Protein AF-A0A0D0ASN4-F1 (afdb_monomer)

Mean predicted aligned error: 9.6 Å

Secondary structure (DSSP, 8-state):
----HHHHHHHHHHHHHHHHHHHHHHHHHHTTSS-TTSPPPHHHHHHHHHHHHHHHHHHHHHHHHHHHHHHHHHHHHHHHHHHHHHHHHHHHHHHHHHHTTPPPPPPPHHHHH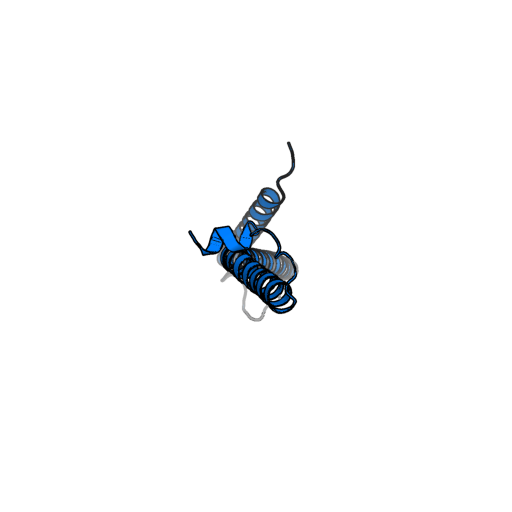HH-

pLDDT: mean 86.34, std 10.91, range [45.5, 95.69]

Sequence (116 aa):
MENDPGSDTLTSFLIAQLALDDIQSVASSRKGKARGDTALTDEEIAFRVFERENDDVVDSLNLARSLQLAIDGDQEVLQRMSIVDMSEADDRRYAEALARGEVPPEMTDAQKAIET

Organism: NCBI:txid944289

Nearest PDB structures (foldseek):
  8snb-assembly1_8F  TM=6.112E-01  e=6.706E+00  Strongylocentrotus purpuratus
  8i7r-assembly1_Fg  TM=5.566E-01  e=4.908E+00  Mus musculus
  8otz-assembly1_EY  TM=6.232E-01  e=7.138E+00  Bos taurus

Radius of gyration: 29.15 Å; Cα contacts (8 Å, |Δi|>4): 49; chains: 1; bounding box: 54×37×84 Å

Foldseek 3Di:
DPPDVVVVLVVLLVVLVVLLVVLCVVVVVCPPVDDPPDDDDPVRVVSVVSNVVSVVSNVVSVVVVVVVVVCVVCVVVVVLVVLVVVLVVLVVQQVVCVVVVHDGDDDDPSVVVVVD

Solvent-accessible surface area (backbone atoms only — not comparable to full-atom values): 6666 Å² total; per-residue (Å²): 135,83,84,52,70,68,58,57,51,55,48,51,45,52,53,30,53,50,52,45,54,50,50,50,53,56,51,58,76,53,67,83,81,67,65,92,88,57,81,81,49,73,67,59,49,51,51,52,52,54,42,51,56,30,50,54,50,44,52,51,52,51,51,52,50,53,52,50,53,51,51,64,63,45,47,61,56,53,53,54,50,51,36,50,56,50,20,55,55,49,51,49,54,32,54,52,26,50,74,71,72,45,85,52,71,79,85,47,71,44,44,54,68,71,77,109

Structure (mmCIF, N/CA/C/O backbone):
data_AF-A0A0D0ASN4-F1
#
_entry.id   AF-A0A0D0ASN4-F1
#
loop_
_atom_site.group_PDB
_atom_site.id
_atom_site.type_symbol
_atom_site.label_atom_id
_atom_site.label_alt_id
_atom_site.label_comp_id
_atom_site.label_asym_id
_atom_site.label_entity_id
_atom_site.label_seq_id
_atom_site.pdbx_PDB_ins_code
_atom_site.Cartn_x
_atom_site.Cartn_y
_atom_site.Cartn_z
_atom_site.occupancy
_atom_site.B_iso_or_equiv
_atom_site.auth_seq_id
_atom_site.auth_comp_id
_atom_site.auth_asym_id
_atom_site.auth_atom_id
_atom_site.pdbx_PDB_model_num
ATOM 1 N N . MET A 1 1 ? 5.456 23.951 9.888 1.00 45.50 1 MET A N 1
ATOM 2 C CA . MET A 1 1 ? 5.464 22.479 9.921 1.00 45.50 1 MET A CA 1
ATOM 3 C C . MET A 1 1 ? 4.423 22.050 8.924 1.00 45.50 1 MET A C 1
ATOM 5 O O . MET A 1 1 ? 3.263 22.386 9.105 1.00 45.50 1 MET A O 1
ATOM 9 N N . GLU A 1 2 ? 4.869 21.491 7.812 1.00 47.94 2 GLU A N 1
ATOM 10 C CA . GLU A 1 2 ? 3.998 20.923 6.789 1.00 47.94 2 GLU A CA 1
ATOM 11 C C . GLU A 1 2 ? 3.443 19.612 7.362 1.00 47.94 2 GLU A C 1
ATOM 13 O O . GLU A 1 2 ? 4.222 18.812 7.883 1.00 47.94 2 GLU A O 1
ATOM 18 N N . ASN A 1 3 ? 2.116 19.455 7.397 1.00 57.50 3 ASN A N 1
ATOM 19 C CA . ASN A 1 3 ? 1.487 18.207 7.832 1.00 57.50 3 ASN A CA 1
ATOM 20 C C . ASN A 1 3 ? 1.836 17.143 6.795 1.00 57.50 3 ASN A C 1
ATOM 22 O O . ASN A 1 3 ? 1.362 17.217 5.663 1.00 57.50 3 ASN A O 1
ATOM 26 N N . ASP A 1 4 ? 2.685 16.190 7.172 1.00 63.25 4 ASP A N 1
ATOM 27 C CA . ASP A 1 4 ? 2.916 14.994 6.376 1.00 63.25 4 ASP A CA 1
ATOM 28 C C . ASP A 1 4 ? 1.663 14.106 6.477 1.00 63.25 4 ASP A C 1
ATOM 30 O O . ASP A 1 4 ? 1.380 13.581 7.560 1.00 63.25 4 ASP A O 1
ATOM 34 N N . PRO A 1 5 ? 0.901 13.912 5.387 1.00 61.44 5 PRO A N 1
ATOM 35 C CA . PRO A 1 5 ? -0.297 13.078 5.407 1.00 61.44 5 PRO A CA 1
ATOM 36 C C . PRO A 1 5 ? -0.002 11.621 5.812 1.00 61.44 5 PRO A C 1
ATOM 38 O O . PRO A 1 5 ? -0.888 10.935 6.332 1.00 61.44 5 PRO A O 1
ATOM 41 N N . GLY A 1 6 ? 1.239 11.144 5.646 1.00 64.25 6 GLY A N 1
ATOM 42 C CA . GLY A 1 6 ? 1.671 9.838 6.150 1.00 64.25 6 GLY A CA 1
ATOM 43 C C . GLY A 1 6 ? 1.728 9.773 7.680 1.00 64.25 6 GLY A C 1
ATOM 44 O O . GLY A 1 6 ? 1.320 8.773 8.279 1.00 64.25 6 GLY A O 1
ATOM 45 N N . SER A 1 7 ? 2.157 10.862 8.323 1.00 70.12 7 SER A N 1
ATOM 46 C CA . SER A 1 7 ? 2.191 11.001 9.783 1.00 70.12 7 SER A CA 1
ATOM 47 C C . SER A 1 7 ? 0.784 10.993 10.384 1.00 70.12 7 SER A C 1
ATOM 49 O O . SER A 1 7 ? 0.548 10.321 11.391 1.00 70.12 7 SER A O 1
ATOM 51 N N . ASP A 1 8 ? -0.171 11.676 9.750 1.00 79.62 8 ASP A N 1
ATOM 52 C CA . ASP A 1 8 ? -1.567 11.713 10.208 1.00 79.62 8 ASP A CA 1
ATOM 53 C C . ASP A 1 8 ? -2.237 10.332 10.093 1.00 79.62 8 ASP A C 1
ATOM 55 O O . ASP A 1 8 ? -2.991 9.914 10.977 1.00 79.62 8 ASP A O 1
ATOM 59 N N . THR A 1 9 ? -1.893 9.574 9.049 1.00 81.31 9 THR A N 1
ATOM 60 C CA . THR A 1 9 ? -2.407 8.217 8.812 1.00 81.31 9 THR A CA 1
ATOM 61 C C . THR A 1 9 ? -1.871 7.214 9.839 1.00 81.31 9 THR A C 1
ATOM 63 O O . THR A 1 9 ? -2.644 6.462 10.434 1.00 81.31 9 THR A O 1
ATOM 66 N N . LEU A 1 10 ? -0.558 7.226 10.108 1.00 83.81 10 LEU A N 1
ATOM 67 C CA . LEU A 1 10 ? 0.061 6.369 11.131 1.00 83.81 10 LEU A CA 1
ATOM 68 C C . LEU A 1 10 ? -0.438 6.703 12.539 1.00 83.81 10 LEU A C 1
ATOM 70 O O . LEU A 1 10 ? -0.663 5.805 13.350 1.00 83.81 10 LEU A O 1
ATOM 74 N N . THR A 1 11 ? -0.643 7.990 12.815 1.00 88.88 11 THR A N 1
ATOM 75 C CA . THR A 1 11 ? -1.210 8.450 14.085 1.00 88.88 11 THR A CA 1
ATOM 76 C C . THR A 1 11 ? -2.642 7.950 14.248 1.00 88.88 11 THR A C 1
ATOM 78 O O . THR A 1 11 ? -2.981 7.408 15.297 1.00 88.88 11 THR A O 1
ATOM 81 N N . SER A 1 12 ? -3.467 8.056 13.203 1.00 87.06 12 SER A N 1
ATOM 82 C CA . SER A 1 12 ? -4.850 7.564 13.219 1.00 87.06 12 SER A CA 1
ATOM 83 C C . SER A 1 12 ? -4.919 6.048 13.422 1.00 87.06 12 SER A C 1
ATOM 85 O O . SER A 1 12 ? -5.723 5.579 14.223 1.00 87.06 12 SER A O 1
ATOM 87 N N . PHE A 1 13 ? -4.032 5.290 12.766 1.00 89.81 13 PHE A N 1
ATOM 88 C CA . PHE A 1 13 ? -3.913 3.844 12.966 1.00 89.81 13 PHE A CA 1
ATOM 89 C C . PHE A 1 13 ? -3.583 3.499 14.420 1.00 89.81 13 PHE A C 1
ATOM 91 O O . PHE A 1 13 ? -4.250 2.669 15.033 1.00 89.81 13 PHE A O 1
ATOM 98 N N . LEU A 1 14 ? -2.572 4.165 14.986 1.00 91.81 14 LEU A N 1
ATOM 99 C CA . LEU A 1 14 ? -2.149 3.929 16.362 1.00 91.81 14 LEU A CA 1
ATOM 100 C C . LEU A 1 14 ? -3.265 4.259 17.361 1.00 91.81 14 LEU A C 1
ATOM 102 O O . LEU A 1 14 ? -3.480 3.498 18.298 1.00 91.81 14 LEU A O 1
ATOM 106 N N . ILE A 1 15 ? -3.984 5.365 17.156 1.00 93.44 15 ILE A N 1
ATOM 107 C CA . ILE A 1 15 ? -5.115 5.752 18.008 1.00 93.44 15 ILE A CA 1
ATOM 108 C C . ILE A 1 15 ? -6.216 4.690 17.959 1.00 93.44 15 ILE A C 1
ATOM 110 O O . ILE A 1 15 ? -6.692 4.279 19.015 1.00 93.44 15 ILE A O 1
ATOM 114 N N . ALA A 1 16 ? -6.593 4.224 16.766 1.00 90.56 16 ALA A N 1
ATOM 115 C CA . ALA A 1 16 ? -7.638 3.216 16.618 1.00 90.56 16 ALA A CA 1
ATOM 116 C C . ALA A 1 16 ? -7.239 1.877 17.263 1.00 90.56 16 ALA A C 1
ATOM 118 O O . ALA A 1 16 ? -8.030 1.273 17.984 1.00 90.56 16 ALA A O 1
ATOM 119 N N . GLN A 1 17 ? -5.982 1.455 17.091 1.00 92.75 17 GLN A N 1
ATOM 120 C CA . GLN A 1 17 ? -5.456 0.242 17.717 1.00 92.75 17 GLN A CA 1
ATOM 121 C C . GLN A 1 17 ? -5.476 0.332 19.252 1.00 92.75 17 GLN A C 1
ATOM 123 O O . GLN A 1 17 ? -5.925 -0.596 19.919 1.00 92.75 17 GLN A O 1
ATOM 128 N N . LEU A 1 18 ? -5.038 1.464 19.816 1.00 95.69 18 LEU A N 1
ATOM 129 C CA . LEU A 1 18 ? -5.059 1.690 21.264 1.00 95.69 18 LEU A CA 1
ATOM 130 C C . LEU A 1 18 ? -6.489 1.726 21.815 1.00 95.69 18 LEU A C 1
ATOM 132 O O . LEU A 1 18 ? -6.746 1.178 22.884 1.00 95.69 18 LEU A O 1
ATOM 136 N N . ALA A 1 19 ? -7.429 2.328 21.081 1.00 93.38 19 ALA A N 1
ATOM 137 C CA . ALA A 1 19 ? -8.835 2.331 21.465 1.00 93.38 19 ALA A CA 1
ATOM 138 C C . ALA A 1 19 ? -9.408 0.904 21.527 1.00 93.38 19 ALA A C 1
ATOM 140 O O . ALA A 1 19 ? -10.109 0.576 22.482 1.00 93.38 19 ALA A O 1
ATOM 141 N N . LEU A 1 20 ? -9.075 0.038 20.563 1.00 92.25 20 LEU A N 1
ATOM 142 C CA . LEU A 1 20 ? -9.475 -1.375 20.587 1.00 92.25 20 LEU A CA 1
ATOM 143 C C . LEU A 1 20 ? -8.872 -2.126 21.780 1.00 92.25 20 LEU A C 1
ATOM 145 O O . LEU A 1 20 ? -9.594 -2.843 22.477 1.00 92.25 20 LEU A O 1
ATOM 149 N N . ASP A 1 21 ? -7.582 -1.927 22.056 1.00 93.69 21 ASP A N 1
ATOM 150 C CA . ASP A 1 21 ? -6.904 -2.543 23.202 1.00 93.69 21 ASP A CA 1
ATOM 151 C C . ASP A 1 21 ? -7.566 -2.130 24.533 1.00 93.69 21 ASP A C 1
ATOM 153 O O . ASP A 1 21 ? -7.819 -2.970 25.409 1.00 93.69 21 ASP A O 1
ATOM 157 N N . ASP A 1 22 ? -7.927 -0.851 24.670 1.00 92.44 22 ASP A N 1
ATOM 158 C CA . ASP A 1 22 ? -8.636 -0.323 25.837 1.00 92.44 22 ASP A CA 1
ATOM 159 C C . ASP A 1 22 ? -10.040 -0.930 25.978 1.00 92.44 22 ASP A C 1
ATOM 161 O O . ASP A 1 22 ? -10.429 -1.354 27.074 1.00 92.44 22 ASP A O 1
ATOM 165 N N . ILE A 1 23 ? -10.798 -1.034 24.881 1.00 89.44 23 ILE A N 1
ATOM 166 C CA . ILE A 1 23 ? -12.126 -1.666 24.881 1.00 89.44 23 ILE A CA 1
ATOM 167 C C . ILE A 1 23 ? -12.020 -3.129 25.317 1.00 89.44 23 ILE A C 1
ATOM 169 O O . ILE A 1 23 ? -12.787 -3.568 26.179 1.00 89.44 23 ILE A O 1
ATOM 173 N N . GLN A 1 24 ? -11.047 -3.881 24.796 1.00 88.19 24 GLN A N 1
ATOM 174 C CA . GLN A 1 24 ? -10.823 -5.277 25.179 1.00 88.19 24 GLN A CA 1
ATOM 175 C C . GLN A 1 24 ? -10.432 -5.415 26.656 1.00 88.19 24 GLN A C 1
ATOM 177 O O . GLN A 1 24 ? -10.926 -6.307 27.360 1.00 88.19 24 GLN A O 1
ATOM 182 N N . SER A 1 25 ? -9.589 -4.514 27.163 1.00 88.56 25 SER A N 1
ATOM 183 C CA . SER A 1 25 ? -9.213 -4.455 28.578 1.00 88.56 25 SER A CA 1
ATOM 184 C C . SER A 1 25 ? -10.439 -4.227 29.473 1.00 88.56 25 SER A C 1
ATOM 186 O O . SER A 1 25 ? -10.692 -4.986 30.418 1.00 88.56 25 SER A O 1
ATOM 188 N N . VAL A 1 26 ? -11.293 -3.261 29.123 1.00 85.88 26 VAL A N 1
ATOM 189 C CA . VAL A 1 26 ? -12.537 -2.982 29.855 1.00 85.88 26 VAL A CA 1
ATOM 190 C C . VAL A 1 26 ? -13.513 -4.157 29.759 1.00 85.88 26 VAL A C 1
ATOM 192 O O . VAL A 1 26 ? -14.026 -4.609 30.788 1.00 85.88 26 VAL A O 1
ATOM 195 N N . ALA A 1 27 ? -13.747 -4.699 28.565 1.00 82.06 27 ALA A N 1
ATOM 196 C CA . ALA A 1 27 ? -14.676 -5.804 28.340 1.00 82.06 27 ALA A CA 1
ATOM 197 C C . ALA A 1 27 ? -14.250 -7.080 29.088 1.00 82.06 27 ALA A C 1
ATOM 199 O O . ALA A 1 27 ? -15.075 -7.734 29.736 1.00 82.06 27 ALA A O 1
ATOM 200 N N . SER A 1 28 ? -12.956 -7.413 29.071 1.00 82.06 28 SER A N 1
ATOM 201 C CA . SER A 1 28 ? -12.416 -8.580 29.778 1.00 82.06 28 SER A CA 1
ATOM 202 C C . SER A 1 28 ? -12.549 -8.456 31.300 1.00 82.06 28 SER A C 1
ATOM 204 O O . SER A 1 28 ? -12.907 -9.434 31.957 1.00 82.06 28 SER A O 1
ATOM 206 N N . SER A 1 29 ? -12.385 -7.250 31.859 1.00 79.88 29 SER A N 1
ATOM 207 C CA . SER A 1 29 ? -12.568 -6.986 33.296 1.00 79.88 29 SER A CA 1
ATOM 208 C C . SER A 1 29 ? -14.024 -7.128 33.780 1.00 79.88 29 SER A C 1
ATOM 210 O O . SER A 1 29 ? -14.280 -7.342 34.971 1.00 79.88 29 SER A O 1
ATOM 212 N N . ARG A 1 30 ? -14.996 -7.024 32.862 1.00 72.75 30 ARG A N 1
ATOM 213 C CA . ARG A 1 30 ? -16.443 -7.119 33.138 1.00 72.75 30 ARG A CA 1
ATOM 214 C C . ARG A 1 30 ? -17.007 -8.526 32.917 1.00 72.75 30 ARG A C 1
ATOM 216 O O . ARG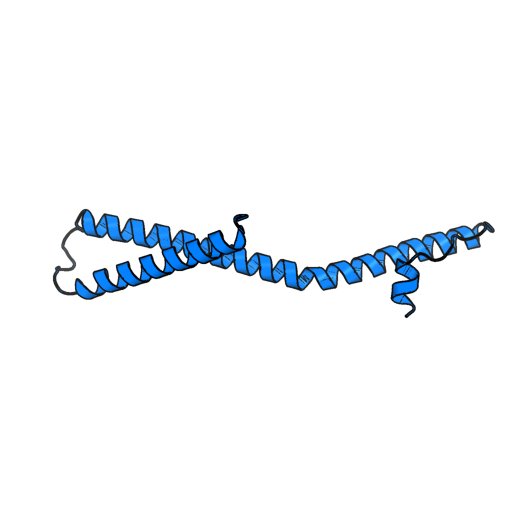 A 1 30 ? -18.077 -8.852 33.443 1.00 72.75 30 ARG A O 1
ATOM 223 N N . LYS A 1 31 ? -16.283 -9.382 32.188 1.00 63.53 31 LYS A N 1
ATOM 224 C CA . LYS A 1 31 ? -16.669 -10.768 31.894 1.00 63.53 31 LYS A CA 1
ATOM 225 C C . LYS A 1 31 ? -16.811 -11.570 33.196 1.00 63.53 31 LYS A C 1
ATOM 227 O O . LYS A 1 31 ? -15.838 -11.814 33.900 1.00 63.53 31 LYS A O 1
ATOM 232 N N . GLY A 1 32 ? -18.043 -11.976 33.519 1.00 61.56 32 GLY A N 1
ATOM 233 C CA . GLY A 1 32 ? -18.373 -12.783 34.706 1.00 61.56 32 GLY A CA 1
ATOM 234 C C . GLY A 1 32 ? -19.317 -12.125 35.721 1.00 61.56 32 GLY A C 1
ATOM 235 O O . GLY A 1 32 ? -19.750 -12.801 36.651 1.00 61.56 32 GLY A O 1
ATOM 236 N N . LYS A 1 33 ? -19.679 -10.843 35.550 1.00 60.53 33 LYS A N 1
ATOM 237 C CA . LYS A 1 33 ? -20.630 -10.149 36.448 1.00 60.53 33 LYS A CA 1
ATOM 238 C C . LYS A 1 33 ? -22.086 -10.151 35.966 1.00 60.53 33 LYS A C 1
ATOM 240 O O . LYS A 1 33 ? -22.978 -9.893 36.770 1.00 60.53 33 LYS A O 1
ATOM 245 N N . ALA A 1 34 ? -22.334 -10.469 34.697 1.00 60.06 34 ALA A N 1
ATOM 246 C CA . ALA A 1 34 ? -23.668 -10.487 34.099 1.00 60.06 34 ALA A CA 1
ATOM 247 C C . ALA A 1 34 ? -24.093 -11.914 33.714 1.00 60.06 34 ALA A C 1
ATOM 249 O O . ALA A 1 34 ? -23.285 -12.710 33.232 1.00 60.06 34 ALA A O 1
ATOM 250 N N . ARG A 1 35 ? -25.373 -12.244 33.932 1.00 63.84 35 ARG A N 1
ATOM 251 C CA . ARG A 1 35 ? -25.988 -13.486 33.435 1.00 63.84 35 ARG A CA 1
ATOM 252 C C . ARG A 1 35 ? -26.232 -13.344 31.931 1.00 63.84 35 ARG A C 1
ATOM 254 O O . ARG A 1 35 ? -26.705 -12.296 31.503 1.00 63.84 35 ARG A O 1
ATOM 261 N N . GLY A 1 36 ? -25.961 -14.396 31.156 1.00 66.81 36 GLY A N 1
ATOM 262 C CA . GLY A 1 36 ? -26.073 -14.382 29.687 1.00 66.81 36 GLY A CA 1
ATOM 263 C C . GLY A 1 36 ? -27.466 -14.054 29.128 1.00 66.81 36 GLY A C 1
ATOM 264 O O . GLY A 1 36 ? -27.559 -13.657 27.976 1.00 66.81 36 GLY A O 1
ATOM 265 N N . ASP A 1 37 ? -28.516 -14.152 29.950 1.00 72.00 37 ASP A N 1
ATOM 266 C CA . ASP A 1 37 ? -29.906 -13.835 29.581 1.00 72.00 37 ASP A CA 1
ATOM 267 C C . ASP A 1 37 ? -30.302 -12.368 29.837 1.00 72.00 37 ASP A C 1
ATOM 269 O O . ASP A 1 37 ? -31.461 -11.990 29.665 1.00 72.00 37 ASP A O 1
ATOM 273 N N . THR A 1 38 ? -29.371 -11.529 30.296 1.00 75.00 38 THR A N 1
ATOM 274 C CA . THR A 1 38 ? -29.654 -10.111 30.559 1.00 75.00 38 THR A CA 1
ATOM 275 C C . THR A 1 38 ? -29.470 -9.314 29.272 1.00 75.00 38 THR A C 1
ATOM 277 O O . THR A 1 38 ? -28.458 -9.472 28.590 1.00 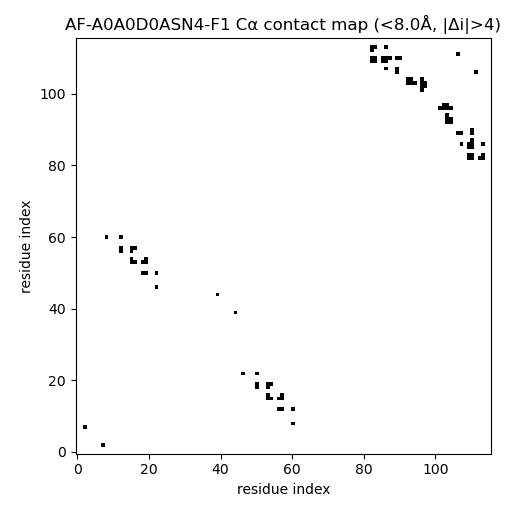75.00 38 THR A O 1
ATOM 280 N N . ALA A 1 39 ? -30.438 -8.457 28.934 1.00 80.19 39 ALA A N 1
ATOM 281 C CA . ALA A 1 39 ? -30.286 -7.522 27.824 1.00 80.19 39 ALA A CA 1
ATOM 282 C C . ALA A 1 39 ? -29.067 -6.612 28.050 1.00 80.19 39 ALA A C 1
ATOM 284 O O . ALA A 1 39 ? -28.755 -6.268 29.192 1.00 80.19 39 ALA A O 1
ATOM 285 N N . LEU A 1 40 ? -28.401 -6.231 26.958 1.00 82.00 40 LEU A N 1
ATOM 286 C CA . LEU A 1 40 ? -27.267 -5.313 27.015 1.00 82.00 40 LEU A CA 1
ATOM 287 C C . LEU A 1 40 ? -27.723 -3.952 27.525 1.00 82.00 40 LEU A C 1
ATOM 289 O O . LEU A 1 40 ? -28.778 -3.447 27.140 1.00 82.00 40 LEU A O 1
ATOM 293 N N . THR A 1 41 ? -26.896 -3.362 28.369 1.00 86.19 41 THR A N 1
ATOM 294 C CA . THR A 1 41 ? -27.036 -1.969 28.781 1.00 86.19 41 THR A CA 1
ATOM 295 C C . THR A 1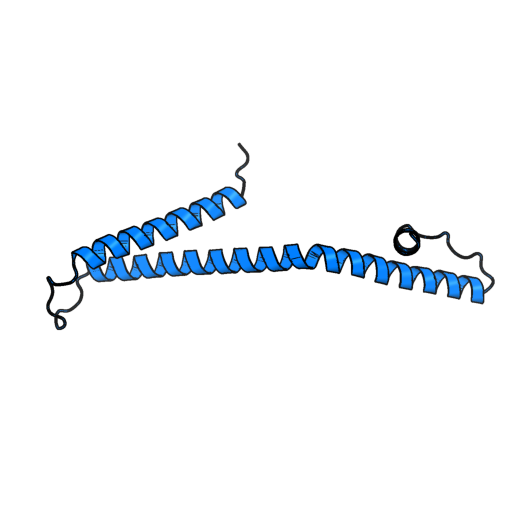 41 ? -26.641 -1.027 27.643 1.00 86.19 41 THR A C 1
ATOM 297 O O . THR A 1 41 ? -25.854 -1.391 26.767 1.00 86.19 41 THR A O 1
ATOM 300 N N . ASP A 1 42 ? -27.135 0.211 27.681 1.00 89.50 42 ASP A N 1
ATOM 301 C CA . ASP A 1 42 ? -26.767 1.246 26.704 1.00 89.50 42 ASP A CA 1
ATOM 302 C C . ASP A 1 42 ? -25.248 1.463 26.637 1.00 89.50 42 ASP A C 1
ATOM 304 O O . ASP A 1 42 ? -24.693 1.674 25.563 1.00 89.50 42 ASP A O 1
ATOM 308 N N . GLU A 1 43 ? -24.558 1.349 27.776 1.00 86.69 43 GLU A N 1
ATOM 309 C CA . GLU A 1 43 ? -23.100 1.444 27.850 1.00 86.69 43 GLU A CA 1
ATOM 310 C C . GLU A 1 43 ? -22.418 0.302 27.082 1.00 86.69 43 GLU A C 1
ATOM 312 O O . GLU A 1 43 ? -21.487 0.534 26.315 1.00 86.69 43 GLU A O 1
ATOM 317 N N . GLU A 1 44 ? -22.894 -0.936 27.231 1.00 85.56 44 GLU A N 1
ATOM 318 C CA . GLU A 1 44 ? -22.361 -2.087 26.491 1.00 85.56 44 GLU A CA 1
ATOM 319 C C . GLU A 1 44 ? -22.647 -1.991 24.989 1.00 85.56 44 GLU A C 1
ATOM 321 O O . GLU A 1 44 ? -21.828 -2.420 24.176 1.00 85.56 44 GLU A O 1
ATOM 326 N N . ILE A 1 45 ? -23.788 -1.412 24.609 1.00 90.56 45 ILE A N 1
ATOM 327 C CA . ILE A 1 45 ? -24.100 -1.116 23.207 1.00 90.56 45 ILE A CA 1
ATOM 328 C C . ILE A 1 45 ? -23.134 -0.054 22.673 1.00 90.56 45 ILE A C 1
ATOM 330 O O . ILE A 1 45 ? -22.567 -0.251 21.601 1.00 90.56 45 ILE A O 1
ATOM 334 N N . ALA A 1 46 ? -22.900 1.025 23.423 1.00 90.25 46 ALA A N 1
ATOM 335 C CA . ALA A 1 46 ? -21.964 2.077 23.040 1.00 90.25 46 ALA A CA 1
ATOM 336 C C . ALA A 1 46 ? -20.541 1.530 22.846 1.00 90.25 46 ALA A C 1
ATOM 338 O O . ALA A 1 46 ? -19.916 1.829 21.832 1.00 90.25 46 ALA A O 1
ATOM 339 N N . PHE A 1 47 ? -20.063 0.663 23.750 1.00 88.94 47 PHE A N 1
ATOM 340 C CA . PHE A 1 47 ? -18.765 -0.001 23.595 1.00 88.94 47 PHE A CA 1
ATOM 341 C C . PHE A 1 47 ? -18.686 -0.850 22.326 1.00 88.94 47 PHE A C 1
ATOM 343 O O . PHE A 1 47 ? -17.691 -0.765 21.620 1.00 88.94 47 PHE A O 1
ATOM 350 N N . ARG A 1 48 ? -19.729 -1.622 21.996 1.00 90.50 48 ARG A N 1
ATOM 351 C CA . ARG A 1 48 ? -19.746 -2.435 20.766 1.00 90.50 48 ARG A CA 1
ATOM 352 C C . ARG A 1 48 ? -19.763 -1.599 19.493 1.00 90.50 48 ARG A C 1
ATOM 354 O O . ARG A 1 48 ? -19.166 -1.993 18.498 1.00 90.50 48 ARG A O 1
ATOM 361 N N . VAL A 1 49 ? -20.490 -0.483 19.497 1.00 94.06 49 VAL A N 1
ATOM 362 C CA . VAL A 1 49 ? -20.500 0.441 18.355 1.00 94.06 49 VAL A CA 1
ATOM 363 C C . VAL A 1 49 ? -19.115 1.056 18.189 1.00 94.06 49 VAL A C 1
ATOM 365 O O . VAL A 1 49 ? -18.573 1.024 17.092 1.00 94.06 49 VAL A O 1
ATOM 368 N N . PHE A 1 50 ? -18.520 1.528 19.284 1.00 92.50 50 PHE A N 1
ATOM 369 C CA . PHE A 1 50 ? -17.196 2.136 19.261 1.00 92.50 50 PHE A CA 1
ATOM 370 C C . PHE A 1 50 ? -16.091 1.140 18.871 1.00 92.50 50 PHE A C 1
ATOM 372 O O . PHE A 1 50 ? -15.195 1.492 18.112 1.00 92.50 50 PHE A O 1
ATOM 379 N N . GLU A 1 51 ? -16.173 -0.114 19.325 1.00 93.44 51 GLU A N 1
ATOM 380 C CA . GLU A 1 51 ? -15.284 -1.207 18.899 1.00 93.44 51 GLU A CA 1
ATOM 381 C C . GLU A 1 51 ? -15.347 -1.385 17.383 1.00 93.44 51 GLU A C 1
ATOM 383 O O . GLU A 1 51 ? -14.333 -1.280 16.702 1.00 93.44 51 GLU A O 1
ATOM 388 N N . ARG A 1 52 ? -16.561 -1.536 16.846 1.00 94.81 52 ARG A N 1
ATOM 389 C CA . ARG A 1 52 ? -16.775 -1.720 15.411 1.00 94.81 52 ARG A CA 1
ATOM 390 C C . ARG A 1 52 ? -16.247 -0.553 14.576 1.00 94.81 52 ARG A C 1
ATOM 392 O O . ARG A 1 52 ? -15.662 -0.782 13.527 1.00 94.81 52 ARG A O 1
ATOM 399 N N . GLU A 1 53 ? -16.450 0.683 15.024 1.00 93.25 53 GLU A N 1
ATOM 400 C CA . GLU A 1 53 ? -15.936 1.860 14.316 1.00 93.25 53 GLU A CA 1
ATOM 401 C C . GLU A 1 53 ? -14.403 1.869 14.255 1.00 93.25 53 GLU A C 1
ATOM 403 O O . GLU A 1 53 ? -13.834 2.221 13.223 1.00 93.25 53 GLU A O 1
ATOM 408 N N . ASN A 1 54 ? -13.723 1.463 15.332 1.00 92.38 54 ASN A N 1
ATOM 409 C CA . ASN A 1 54 ? -12.263 1.395 15.339 1.00 92.38 54 ASN A CA 1
ATOM 410 C C . ASN A 1 54 ? -11.734 0.208 14.521 1.00 92.38 54 ASN A C 1
ATOM 412 O O . ASN A 1 54 ? -10.733 0.374 13.824 1.00 92.38 54 ASN A O 1
ATOM 416 N N . ASP A 1 55 ? -12.416 -0.940 14.540 1.00 94.12 55 ASP A N 1
ATOM 417 C CA . ASP A 1 55 ? -12.105 -2.076 13.661 1.00 94.12 55 ASP A CA 1
ATOM 418 C C . ASP A 1 55 ? -12.187 -1.660 12.183 1.00 94.12 55 ASP A C 1
ATOM 420 O O . ASP A 1 55 ? -11.236 -1.863 11.427 1.00 94.12 55 ASP A O 1
ATOM 424 N N . ASP A 1 56 ? -13.272 -0.984 11.782 1.00 93.06 56 ASP A N 1
ATOM 425 C CA . ASP A 1 56 ? -13.466 -0.506 10.407 1.00 93.06 56 ASP A CA 1
ATOM 426 C C . ASP A 1 56 ? -12.337 0.461 9.974 1.00 93.06 56 ASP A C 1
ATOM 428 O O . ASP A 1 56 ? -11.879 0.429 8.824 1.00 93.06 56 ASP A O 1
ATOM 432 N N . VAL A 1 57 ? -11.850 1.311 10.890 1.00 91.31 57 VAL A N 1
ATOM 433 C CA . VAL A 1 57 ? -10.708 2.210 10.645 1.00 91.31 57 VAL A CA 1
ATOM 434 C C . VAL A 1 57 ? -9.407 1.424 10.475 1.00 91.31 57 VAL A C 1
ATOM 436 O O . VAL A 1 57 ? -8.678 1.659 9.508 1.00 91.31 57 VAL A O 1
ATOM 439 N N . VAL A 1 58 ? -9.108 0.491 11.381 1.00 93.12 58 VAL A N 1
ATOM 440 C CA . VAL A 1 58 ? -7.891 -0.336 11.326 1.00 93.12 58 VAL A CA 1
ATOM 441 C C . VAL A 1 58 ? -7.849 -1.154 10.036 1.00 93.12 58 VAL A C 1
ATOM 443 O O . VAL A 1 58 ? -6.828 -1.152 9.342 1.00 93.12 58 VAL A O 1
ATOM 446 N N . ASP A 1 59 ? -8.958 -1.788 9.662 1.00 94.00 59 ASP A N 1
ATOM 447 C CA . ASP A 1 59 ? -9.070 -2.574 8.432 1.00 94.00 59 ASP A CA 1
ATOM 448 C C . ASP A 1 59 ? -8.877 -1.711 7.183 1.0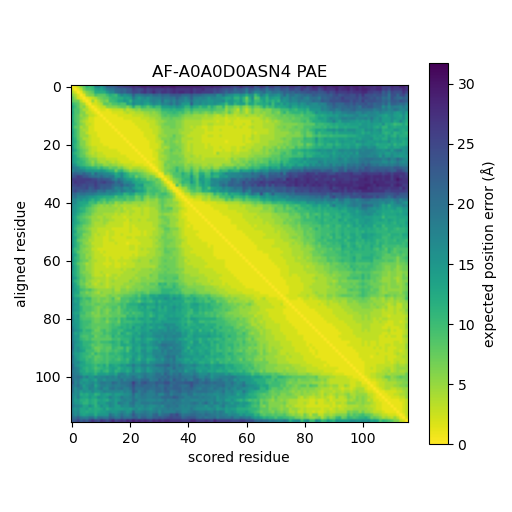0 94.00 59 ASP A C 1
ATOM 450 O O . ASP A 1 59 ? -8.115 -2.073 6.279 1.00 94.00 59 ASP A O 1
ATOM 454 N N . SER A 1 60 ? -9.496 -0.528 7.151 1.00 92.88 60 SER A N 1
ATOM 455 C CA . SER A 1 60 ? -9.345 0.420 6.041 1.00 92.88 60 SER A CA 1
ATOM 456 C C . SER A 1 60 ? -7.891 0.865 5.865 1.00 92.88 60 SER A C 1
ATOM 458 O O . SER A 1 60 ? -7.379 0.918 4.743 1.00 92.88 60 SER A O 1
ATOM 460 N N . LEU A 1 61 ? -7.201 1.153 6.968 1.00 90.62 61 LEU A N 1
ATOM 461 C CA . LEU A 1 61 ? -5.804 1.585 6.954 1.00 90.62 61 LEU A CA 1
ATOM 462 C C . LEU A 1 61 ? -4.848 0.446 6.576 1.00 90.62 61 LEU A C 1
ATOM 464 O O . LEU A 1 61 ? -3.904 0.665 5.813 1.00 90.62 61 LEU A O 1
ATOM 468 N N . ASN A 1 62 ? -5.115 -0.779 7.032 1.00 91.75 62 ASN A N 1
ATOM 469 C CA . ASN A 1 62 ? -4.374 -1.967 6.607 1.00 91.75 62 ASN A CA 1
ATOM 470 C C . ASN A 1 62 ? -4.521 -2.215 5.102 1.00 91.75 62 ASN A C 1
ATOM 472 O O . ASN A 1 62 ? -3.523 -2.465 4.417 1.00 91.75 62 ASN A O 1
ATOM 476 N N . LEU A 1 63 ? -5.742 -2.096 4.573 1.00 93.94 63 LEU A N 1
ATOM 477 C CA . LEU A 1 63 ? -5.998 -2.228 3.144 1.00 93.94 63 LEU A CA 1
ATOM 478 C C . LEU A 1 63 ? -5.242 -1.155 2.356 1.00 93.94 63 LEU A C 1
ATOM 480 O O . LEU A 1 63 ? -4.502 -1.496 1.433 1.00 93.94 63 LEU A O 1
ATOM 484 N N . ALA A 1 64 ? -5.360 0.115 2.749 1.00 90.69 64 ALA A N 1
ATOM 485 C CA . A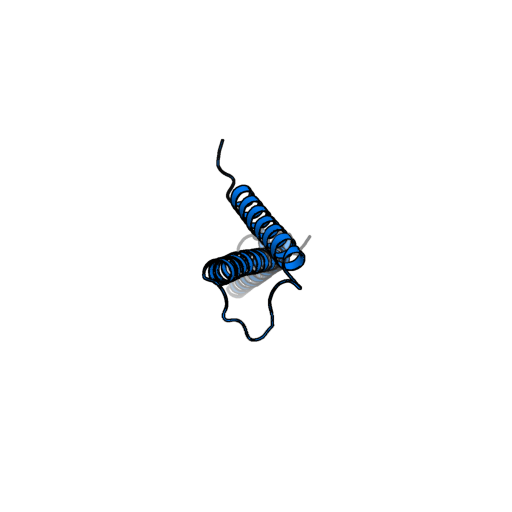LA A 1 64 ? -4.653 1.217 2.100 1.00 90.69 64 ALA A CA 1
ATOM 486 C C . ALA A 1 64 ? -3.134 0.987 2.077 1.00 90.69 64 ALA A C 1
ATOM 488 O O . ALA A 1 64 ? -2.500 1.114 1.030 1.00 90.69 64 ALA A O 1
ATOM 489 N N . ARG A 1 65 ? -2.554 0.555 3.204 1.00 89.38 65 ARG A N 1
ATOM 490 C CA . ARG A 1 65 ? -1.129 0.219 3.291 1.00 89.38 65 ARG A CA 1
ATOM 491 C C . ARG A 1 65 ? -0.749 -0.926 2.352 1.00 89.38 65 ARG A C 1
ATOM 493 O O . ARG A 1 65 ? 0.284 -0.852 1.695 1.00 89.38 65 ARG A O 1
ATOM 500 N N . SER A 1 66 ? -1.561 -1.979 2.286 1.00 93.06 66 SER A N 1
ATOM 501 C CA . SER A 1 66 ? -1.292 -3.120 1.403 1.00 93.06 66 SER A CA 1
ATOM 502 C C . SER A 1 66 ? -1.322 -2.731 -0.078 1.00 93.06 66 SER A C 1
ATOM 504 O O . SER A 1 66 ? -0.463 -3.169 -0.839 1.00 93.06 66 SER A O 1
ATOM 506 N N . LEU A 1 67 ? -2.254 -1.854 -0.467 1.00 92.81 67 LEU A N 1
ATOM 507 C CA . LEU A 1 67 ? -2.348 -1.324 -1.826 1.00 92.81 67 LEU A CA 1
ATOM 508 C C . LEU A 1 67 ? -1.140 -0.455 -2.165 1.00 92.81 67 LEU A C 1
ATOM 510 O O . LEU A 1 67 ? -0.572 -0.613 -3.240 1.00 92.81 67 LEU A O 1
ATOM 514 N N . GLN A 1 68 ? -0.716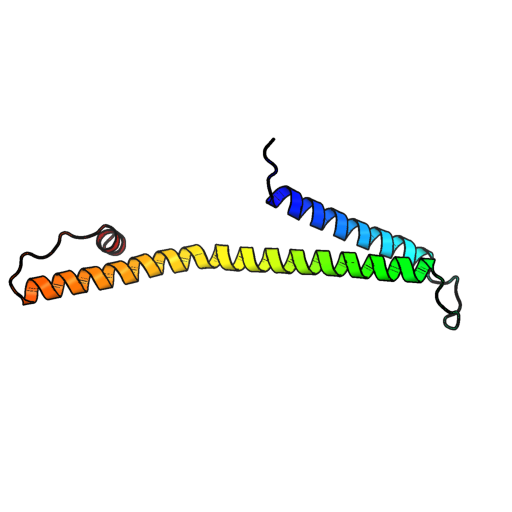 0.412 -1.242 1.00 91.31 68 GLN A N 1
ATOM 515 C CA . GLN A 1 68 ? 0.475 1.232 -1.448 1.00 91.31 68 GLN A CA 1
ATOM 516 C C . GLN A 1 68 ? 1.718 0.362 -1.663 1.00 91.31 68 GLN A C 1
ATOM 518 O O . GLN A 1 68 ? 2.454 0.579 -2.615 1.00 91.31 68 GLN A O 1
ATOM 523 N N . LEU A 1 69 ? 1.907 -0.675 -0.840 1.00 90.62 69 LEU A N 1
ATOM 524 C CA . LEU A 1 69 ? 3.029 -1.605 -0.990 1.00 90.62 69 LEU A CA 1
ATOM 525 C C . LEU A 1 69 ? 3.006 -2.349 -2.333 1.00 90.62 69 LEU A C 1
ATOM 527 O O . LEU A 1 69 ? 4.064 -2.575 -2.915 1.00 90.62 69 LEU A O 1
ATOM 531 N N . ALA A 1 70 ? 1.823 -2.729 -2.822 1.00 92.31 70 ALA A N 1
ATOM 532 C CA . ALA A 1 70 ? 1.684 -3.358 -4.133 1.00 92.31 70 ALA A CA 1
ATOM 533 C C . ALA A 1 70 ? 2.055 -2.387 -5.266 1.00 92.31 70 ALA A C 1
ATOM 535 O O . ALA A 1 70 ? 2.826 -2.746 -6.150 1.00 92.31 70 ALA A O 1
ATOM 536 N N . ILE A 1 71 ? 1.568 -1.143 -5.202 1.00 92.88 71 ILE A N 1
ATOM 537 C CA . ILE A 1 71 ? 1.887 -0.096 -6.183 1.00 92.88 71 ILE A CA 1
ATOM 538 C C . ILE A 1 71 ? 3.391 0.190 -6.203 1.00 92.88 71 ILE A C 1
ATOM 540 O O . ILE A 1 71 ? 3.995 0.187 -7.274 1.00 92.88 71 ILE A O 1
ATOM 544 N N . ASP A 1 72 ? 3.994 0.400 -5.032 1.00 91.38 72 ASP A N 1
ATOM 545 C CA . ASP A 1 72 ? 5.422 0.705 -4.907 1.00 91.38 72 ASP A CA 1
ATOM 546 C C . ASP A 1 72 ? 6.284 -0.454 -5.428 1.00 91.38 72 ASP A C 1
ATOM 548 O O . ASP A 1 72 ? 7.295 -0.229 -6.093 1.00 91.38 72 ASP A O 1
ATOM 552 N N . GLY A 1 73 ? 5.869 -1.698 -5.159 1.00 89.62 73 GLY A N 1
ATOM 553 C CA . GLY A 1 73 ? 6.550 -2.897 -5.647 1.00 89.62 73 GLY A CA 1
ATOM 554 C C . GLY A 1 73 ? 6.498 -3.043 -7.169 1.00 89.62 73 GLY A C 1
ATOM 555 O O . GLY A 1 73 ? 7.504 -3.390 -7.790 1.00 89.62 73 GLY A O 1
ATOM 556 N N . ASP A 1 74 ? 5.354 -2.739 -7.781 1.00 93.44 74 ASP A N 1
ATOM 557 C CA . ASP A 1 74 ? 5.162 -2.887 -9.227 1.00 93.44 74 ASP A CA 1
ATOM 558 C C . ASP A 1 74 ? 5.730 -1.707 -10.028 1.00 93.44 74 ASP A C 1
ATOM 560 O O . ASP A 1 74 ? 6.024 -1.843 -11.220 1.00 93.44 74 ASP A O 1
ATOM 564 N N . GLN A 1 75 ? 5.926 -0.549 -9.392 1.00 94.25 75 GLN A N 1
ATOM 565 C CA . GLN A 1 75 ? 6.362 0.676 -10.060 1.00 94.25 75 GLN A CA 1
ATOM 566 C C . GLN A 1 75 ? 7.684 0.498 -10.817 1.00 94.25 75 GLN A C 1
ATOM 568 O O . GLN A 1 75 ? 7.801 0.948 -11.958 1.00 94.25 75 GLN A O 1
ATOM 573 N N . GLU A 1 76 ? 8.669 -0.175 -10.222 1.00 88.44 76 GLU A N 1
ATOM 574 C CA . GLU A 1 76 ? 9.965 -0.399 -10.869 1.00 88.44 76 GLU A CA 1
ATOM 575 C C . GLU A 1 76 ? 9.831 -1.286 -12.116 1.00 88.44 76 GLU A C 1
ATOM 577 O O . GLU A 1 76 ? 10.427 -1.006 -13.160 1.00 88.44 76 GLU A O 1
ATOM 582 N N . VAL A 1 77 ? 9.021 -2.344 -12.031 1.00 91.31 77 VAL A N 1
ATOM 583 C CA . VAL A 1 77 ? 8.785 -3.266 -13.148 1.00 91.31 77 VAL A CA 1
ATOM 584 C C . VAL A 1 77 ? 8.085 -2.538 -14.290 1.00 91.31 77 VAL A C 1
ATOM 586 O O . VAL A 1 77 ? 8.541 -2.608 -15.431 1.00 91.31 77 VAL A O 1
ATOM 589 N N . LEU A 1 78 ? 7.029 -1.781 -13.984 1.00 94.06 78 LEU A N 1
ATOM 590 C CA . LEU A 1 78 ? 6.282 -1.007 -14.975 1.00 94.06 78 LEU A CA 1
ATOM 591 C C . LEU A 1 78 ? 7.156 0.054 -15.654 1.00 94.06 78 LEU A C 1
ATOM 593 O O . LEU A 1 78 ? 7.065 0.236 -16.866 1.00 94.06 78 LEU A O 1
ATOM 597 N N . GLN A 1 79 ? 8.041 0.720 -14.908 1.00 92.19 79 GLN A N 1
ATOM 598 C CA . GLN A 1 79 ? 8.987 1.683 -15.478 1.00 92.19 79 GLN A CA 1
ATOM 599 C C . GLN A 1 79 ? 9.965 1.019 -16.450 1.00 92.19 79 GLN A C 1
ATOM 601 O O . GLN A 1 79 ? 10.186 1.535 -17.545 1.00 92.19 79 GLN A O 1
ATOM 606 N N . ARG A 1 80 ? 10.517 -0.146 -16.092 1.00 90.12 80 ARG A N 1
ATOM 607 C CA . ARG A 1 80 ? 11.414 -0.899 -16.982 1.00 90.12 80 ARG A CA 1
ATOM 608 C C . ARG A 1 80 ? 10.688 -1.380 -18.237 1.00 90.12 80 ARG A C 1
ATOM 610 O O . ARG A 1 80 ? 11.212 -1.213 -19.333 1.00 90.12 80 ARG A O 1
ATOM 617 N N . MET A 1 81 ? 9.477 -1.919 -18.095 1.00 93.06 81 MET A N 1
ATOM 618 C CA . MET A 1 81 ? 8.661 -2.348 -19.238 1.00 93.06 81 MET A CA 1
ATOM 619 C C . MET A 1 81 ? 8.316 -1.177 -20.161 1.00 93.06 81 MET A C 1
ATOM 621 O O . MET A 1 81 ? 8.437 -1.302 -21.373 1.00 93.06 81 MET A O 1
ATOM 625 N N . SER A 1 82 ? 7.990 -0.010 -19.599 1.00 94.94 82 SER A N 1
ATOM 626 C CA . SER A 1 82 ? 7.742 1.203 -20.383 1.00 94.94 82 SER A CA 1
ATOM 627 C C . SER A 1 82 ? 8.952 1.610 -21.231 1.00 94.94 82 SER A C 1
ATOM 629 O O . SER A 1 82 ? 8.771 2.075 -22.353 1.00 94.94 82 SER A O 1
ATOM 631 N N . ILE A 1 83 ? 10.178 1.463 -20.718 1.00 93.81 83 ILE A N 1
ATOM 632 C CA . ILE A 1 83 ? 11.401 1.755 -21.486 1.00 93.81 83 ILE A CA 1
ATOM 633 C C . ILE A 1 83 ? 11.545 0.772 -22.655 1.00 93.81 83 ILE A C 1
ATOM 635 O O . ILE A 1 83 ? 11.864 1.196 -23.766 1.00 93.81 83 ILE A O 1
ATOM 639 N N . VAL A 1 84 ? 11.256 -0.514 -22.425 1.00 93.69 84 VAL A N 1
ATOM 640 C CA . VAL A 1 84 ? 11.267 -1.552 -23.469 1.00 93.69 84 VAL A CA 1
ATOM 641 C C . VAL A 1 84 ? 10.272 -1.231 -24.578 1.00 93.69 84 VAL A C 1
ATOM 643 O O . VAL A 1 84 ? 10.672 -1.123 -25.736 1.00 93.69 84 VAL A O 1
ATOM 646 N N . ASP A 1 85 ? 9.013 -0.973 -24.231 1.00 93.88 85 ASP A N 1
ATOM 647 C CA . ASP A 1 85 ? 7.963 -0.664 -25.207 1.00 93.88 85 ASP A CA 1
ATOM 648 C C . ASP A 1 85 ? 8.300 0.584 -26.040 1.00 93.88 85 ASP A C 1
ATOM 650 O O . ASP A 1 85 ? 8.062 0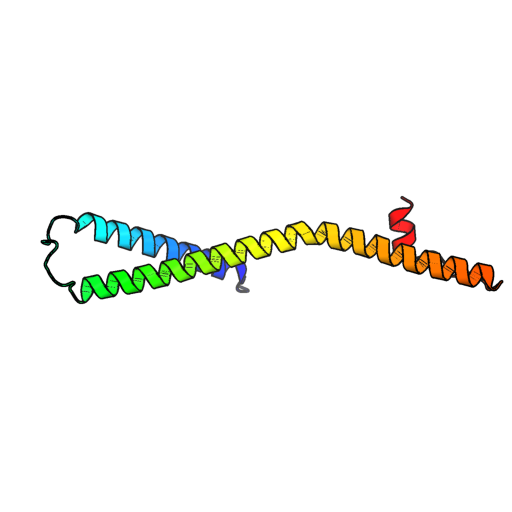.631 -27.252 1.00 93.88 85 ASP A O 1
ATOM 654 N N . MET A 1 86 ? 8.876 1.608 -25.398 1.00 93.81 86 MET A N 1
ATOM 655 C CA . MET A 1 86 ? 9.335 2.815 -26.085 1.00 93.81 86 MET A CA 1
ATOM 656 C C . MET A 1 86 ? 10.461 2.509 -27.073 1.00 93.81 86 MET A C 1
ATOM 658 O O . MET A 1 86 ? 10.386 2.950 -28.221 1.00 93.81 86 MET A O 1
ATOM 662 N N . SER A 1 87 ? 11.455 1.717 -26.664 1.00 92.81 87 SER A N 1
ATOM 663 C CA . SER A 1 87 ? 12.554 1.309 -27.541 1.00 92.81 87 SER A CA 1
ATOM 664 C C . SER A 1 87 ? 12.062 0.504 -28.738 1.00 92.81 87 SER A C 1
ATOM 666 O O . SER A 1 87 ? 12.443 0.801 -29.863 1.00 92.81 87 SER A O 1
ATOM 668 N N . GLU A 1 88 ? 11.164 -0.463 -28.540 1.00 94.12 88 GLU A N 1
ATOM 669 C CA . GLU A 1 88 ? 10.609 -1.255 -29.643 1.00 94.12 88 GLU A CA 1
ATOM 670 C C . GLU A 1 88 ? 9.842 -0.386 -30.652 1.00 94.12 88 GLU A C 1
ATOM 672 O O . GLU A 1 88 ? 9.885 -0.610 -31.868 1.00 94.12 88 GLU A O 1
ATOM 677 N N . ALA A 1 89 ? 9.115 0.621 -30.160 1.00 93.81 89 ALA A N 1
ATOM 678 C CA . ALA A 1 89 ? 8.415 1.575 -31.010 1.00 93.81 89 ALA A CA 1
ATOM 679 C C . ALA A 1 89 ? 9.384 2.491 -31.776 1.00 93.81 89 ALA A C 1
ATOM 681 O O . ALA A 1 89 ? 9.100 2.856 -32.923 1.00 93.81 89 ALA A O 1
ATOM 682 N N . ASP A 1 90 ? 10.501 2.872 -31.159 1.00 92.50 90 ASP A N 1
ATOM 683 C CA . ASP A 1 90 ? 11.558 3.664 -31.789 1.00 92.50 90 ASP A CA 1
ATOM 684 C C . ASP A 1 90 ? 12.324 2.840 -32.842 1.00 92.50 90 ASP A C 1
ATOM 686 O O . ASP A 1 90 ? 12.498 3.309 -33.969 1.00 92.50 90 ASP A O 1
ATOM 690 N N . ASP A 1 91 ? 12.665 1.582 -32.546 1.00 92.56 91 ASP A N 1
ATOM 691 C CA . ASP A 1 91 ? 13.313 0.644 -33.476 1.00 92.56 91 ASP A CA 1
ATOM 692 C C . ASP A 1 91 ? 12.458 0.407 -34.717 1.00 92.56 91 ASP A C 1
ATOM 694 O O . ASP A 1 91 ? 12.949 0.399 -35.850 1.00 92.56 91 ASP A O 1
ATOM 698 N N . ARG A 1 92 ? 11.143 0.272 -34.525 1.00 92.69 92 ARG A N 1
ATOM 699 C CA . ARG A 1 92 ? 10.198 0.144 -35.636 1.00 92.69 92 ARG A CA 1
ATOM 700 C C . ARG A 1 92 ? 10.220 1.378 -36.532 1.00 92.69 92 ARG A C 1
ATOM 702 O O . ARG A 1 92 ? 10.308 1.240 -37.751 1.00 92.69 92 ARG A O 1
ATOM 709 N N . ARG A 1 93 ? 10.187 2.579 -35.945 1.00 92.44 93 ARG A N 1
ATOM 710 C CA . ARG A 1 93 ? 10.274 3.844 -36.695 1.00 92.44 93 ARG A CA 1
ATOM 711 C C . ARG A 1 93 ? 11.597 3.964 -37.447 1.00 92.44 93 ARG A C 1
ATOM 713 O O . ARG A 1 93 ? 11.600 4.398 -38.599 1.00 92.44 93 ARG A O 1
ATOM 720 N N . TYR A 1 94 ? 12.696 3.542 -36.826 1.00 93.69 94 TYR A N 1
ATOM 721 C CA . TYR A 1 94 ? 14.007 3.483 -37.461 1.00 93.69 94 TYR A CA 1
ATOM 722 C C . TYR A 1 94 ? 14.000 2.553 -38.683 1.00 93.69 94 TYR A C 1
ATOM 724 O O . TYR A 1 94 ? 14.376 2.966 -39.784 1.00 93.69 94 TYR A O 1
ATOM 732 N N . ALA A 1 95 ? 13.519 1.318 -38.516 1.00 92.50 95 ALA A N 1
ATOM 733 C CA . ALA A 1 95 ? 13.463 0.318 -39.579 1.00 92.50 95 ALA A CA 1
ATOM 734 C C . ALA A 1 95 ? 12.566 0.754 -40.751 1.00 92.50 95 ALA A C 1
ATOM 736 O O . ALA A 1 95 ? 12.920 0.549 -41.912 1.00 92.50 95 ALA A O 1
ATOM 737 N N . GLU A 1 96 ? 11.430 1.395 -40.467 1.00 95.56 96 GLU A N 1
ATOM 738 C CA . GLU A 1 96 ? 10.537 1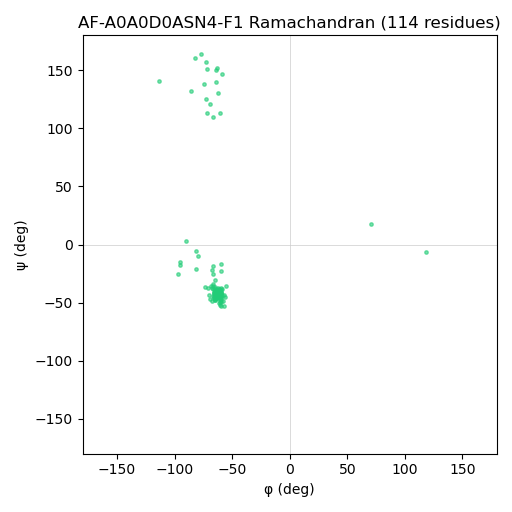.940 -41.492 1.00 95.56 96 GLU A CA 1
ATOM 739 C C . GLU A 1 96 ? 11.187 3.068 -42.305 1.00 95.56 96 GLU A C 1
ATOM 741 O O . GLU A 1 96 ? 11.077 3.070 -43.533 1.00 95.56 96 GLU A O 1
ATOM 746 N N . ALA A 1 97 ? 11.879 4.009 -41.651 1.00 92.69 97 ALA A N 1
ATOM 747 C CA . ALA A 1 97 ? 12.596 5.088 -42.334 1.00 92.69 97 ALA A CA 1
ATOM 748 C C . ALA A 1 97 ? 13.700 4.528 -43.245 1.00 92.69 97 ALA A C 1
ATOM 750 O O . ALA A 1 97 ? 13.798 4.901 -44.416 1.00 92.69 97 ALA A O 1
ATOM 751 N N . LEU A 1 98 ? 14.458 3.548 -42.740 1.00 93.19 98 LEU A N 1
ATOM 752 C CA . LEU A 1 98 ? 15.490 2.860 -43.509 1.00 93.19 98 LEU A CA 1
ATOM 753 C C . LEU A 1 98 ? 14.902 2.136 -44.732 1.00 93.19 98 LEU A C 1
ATOM 755 O O . LEU A 1 98 ? 15.444 2.239 -45.832 1.00 93.19 98 LEU A O 1
ATOM 759 N N . ALA A 1 99 ? 13.766 1.451 -44.569 1.00 94.62 99 ALA A N 1
ATOM 760 C CA . ALA A 1 99 ? 13.080 0.758 -45.661 1.00 94.62 99 ALA A CA 1
ATOM 761 C C . ALA A 1 99 ? 12.554 1.716 -46.745 1.00 94.62 99 ALA A C 1
ATOM 763 O O . ALA A 1 99 ? 12.505 1.348 -47.920 1.00 94.62 99 ALA A O 1
ATOM 764 N N . ARG A 1 100 ? 12.188 2.949 -46.373 1.00 95.06 100 ARG A N 1
ATOM 765 C CA . ARG A 1 100 ? 11.782 4.011 -47.309 1.00 95.06 100 ARG A CA 1
ATOM 766 C C . ARG A 1 100 ? 12.963 4.742 -47.964 1.00 95.06 100 ARG A C 1
ATOM 768 O O . ARG A 1 100 ? 12.736 5.560 -48.852 1.00 95.06 100 ARG A O 1
ATOM 775 N N . GLY A 1 101 ? 14.205 4.447 -47.568 1.00 92.81 101 GLY A N 1
ATOM 776 C CA . GLY A 1 101 ? 15.398 5.168 -48.026 1.00 92.81 101 GLY A CA 1
ATOM 777 C C . GLY A 1 101 ? 15.508 6.588 -47.460 1.00 92.81 101 GLY A C 1
ATOM 778 O O . GLY A 1 101 ? 16.229 7.418 -48.013 1.00 92.81 101 GLY A O 1
ATOM 779 N N . GLU A 1 102 ? 14.776 6.878 -46.384 1.00 94.75 102 GLU A N 1
ATOM 780 C CA . GLU A 1 102 ? 14.851 8.133 -45.641 1.00 94.75 102 GLU A CA 1
ATOM 781 C C . GLU A 1 102 ? 16.035 8.087 -44.664 1.00 94.75 102 GLU A C 1
ATOM 783 O O . GLU A 1 102 ? 16.537 7.017 -44.316 1.00 94.75 102 GLU A O 1
ATOM 788 N N . VAL A 1 103 ? 16.493 9.254 -44.202 1.00 91.38 103 VAL A N 1
ATOM 789 C CA . VAL A 1 103 ? 17.483 9.301 -43.117 1.00 91.38 103 VAL A CA 1
ATOM 790 C C . VAL A 1 103 ? 16.790 8.835 -41.834 1.00 91.38 103 VAL A C 1
ATOM 792 O O . VAL A 1 103 ? 15.791 9.448 -41.447 1.00 91.38 103 VAL A O 1
ATOM 795 N N . PRO A 1 104 ? 17.270 7.765 -41.179 1.00 88.19 104 PRO A N 1
ATOM 796 C CA . PRO A 1 104 ? 16.627 7.272 -39.979 1.00 88.19 104 PRO A CA 1
ATOM 797 C C . PRO A 1 104 ? 16.862 8.224 -38.792 1.00 88.19 104 PRO A C 1
ATOM 799 O O . PRO A 1 104 ? 17.874 8.931 -38.757 1.00 88.19 104 PRO A O 1
ATOM 802 N N . PRO A 1 105 ? 15.927 8.266 -37.828 1.00 87.81 105 PRO A N 1
ATOM 803 C CA . PRO A 1 105 ? 16.054 9.096 -36.636 1.00 87.81 105 PRO A CA 1
ATOM 804 C C . PRO A 1 105 ? 17.255 8.672 -35.780 1.00 87.81 105 PRO A C 1
ATOM 806 O O . PRO A 1 105 ? 17.656 7.507 -35.778 1.00 87.81 105 PRO A O 1
ATOM 809 N N . GLU A 1 106 ? 17.822 9.627 -35.038 1.00 88.88 106 GLU A N 1
ATOM 810 C CA . GLU A 1 106 ? 18.849 9.330 -34.038 1.00 88.88 106 GLU A CA 1
ATOM 811 C C . GLU A 1 106 ? 18.283 8.458 -32.912 1.00 88.88 106 GLU A C 1
ATOM 813 O O . GLU A 1 106 ? 17.100 8.547 -32.577 1.00 88.88 106 GLU A O 1
ATOM 818 N N . MET A 1 107 ? 19.149 7.640 -32.311 1.00 87.00 107 MET A N 1
ATOM 819 C CA . MET A 1 107 ? 18.760 6.769 -31.208 1.00 87.00 107 MET A CA 1
ATOM 820 C C . MET A 1 107 ? 18.275 7.563 -29.998 1.00 87.00 107 MET A C 1
ATOM 822 O O . MET A 1 107 ? 18.968 8.458 -29.493 1.00 87.00 107 MET A O 1
ATOM 826 N N . THR A 1 108 ? 17.113 7.168 -29.492 1.00 88.56 108 THR A N 1
ATOM 827 C CA . THR A 1 108 ? 16.519 7.732 -28.285 1.00 88.56 108 THR A CA 1
ATOM 828 C C . THR A 1 108 ? 17.206 7.197 -27.032 1.00 88.56 108 THR A C 1
ATOM 830 O O . THR A 1 108 ? 17.931 6.201 -27.052 1.00 88.56 108 THR A O 1
ATOM 833 N N . ASP A 1 109 ? 16.980 7.866 -25.903 1.00 88.44 109 ASP A N 1
ATOM 834 C CA . ASP A 1 109 ? 17.537 7.425 -24.622 1.00 88.44 109 ASP A CA 1
ATOM 835 C C . ASP A 1 109 ? 16.931 6.094 -24.153 1.00 88.44 109 ASP A C 1
ATOM 837 O O . ASP A 1 109 ? 17.607 5.335 -23.465 1.00 88.44 109 ASP A O 1
ATOM 841 N N . ALA A 1 110 ? 15.705 5.768 -24.585 1.00 84.06 110 ALA A N 1
ATOM 842 C CA . ALA A 1 110 ? 15.089 4.466 -24.335 1.00 84.06 110 ALA A CA 1
ATOM 843 C C . ALA A 1 110 ? 15.834 3.337 -25.065 1.00 84.06 110 ALA A C 1
ATOM 845 O O . ALA A 1 110 ? 16.149 2.327 -24.444 1.00 84.06 110 ALA A O 1
ATOM 846 N N . GLN A 1 111 ? 16.197 3.543 -26.337 1.00 83.88 111 GLN A N 1
ATOM 847 C CA . GLN A 1 111 ? 17.004 2.584 -27.104 1.00 83.88 111 GLN A CA 1
ATOM 848 C C . GLN A 1 111 ? 18.393 2.397 -26.481 1.00 83.88 111 GLN A C 1
ATOM 850 O O . GLN A 1 111 ? 18.839 1.274 -26.256 1.00 83.88 111 GLN A O 1
ATOM 855 N N . LYS A 1 112 ? 19.054 3.495 -26.092 1.00 90.00 112 LYS A N 1
ATOM 856 C CA . LYS A 1 112 ? 20.368 3.433 -25.422 1.00 90.00 112 LYS A CA 1
ATOM 857 C C . LYS A 1 112 ? 20.312 2.695 -24.082 1.00 90.00 112 LYS A C 1
ATOM 859 O O . LYS A 1 112 ? 21.244 1.972 -23.746 1.00 90.00 112 LYS A O 1
ATOM 864 N N . ALA A 1 113 ? 19.233 2.870 -23.317 1.00 84.75 113 ALA A N 1
ATOM 865 C CA . ALA A 1 113 ? 19.071 2.254 -22.002 1.00 84.75 113 ALA A CA 1
ATOM 866 C C . ALA A 1 113 ? 18.939 0.719 -22.046 1.00 84.75 113 ALA A C 1
ATOM 868 O O . ALA A 1 113 ? 19.142 0.082 -21.017 1.00 84.75 113 ALA A O 1
ATOM 869 N N . ILE A 1 114 ? 18.611 0.129 -23.201 1.00 84.75 114 ILE A N 1
ATOM 870 C CA . ILE A 1 114 ? 18.474 -1.329 -23.379 1.00 84.75 114 ILE A CA 1
ATOM 871 C C . ILE A 1 114 ? 19.747 -1.963 -23.953 1.00 84.75 114 ILE A C 1
ATOM 873 O O . ILE A 1 114 ? 20.006 -3.142 -23.724 1.00 84.75 114 ILE A O 1
ATOM 877 N N . GLU A 1 115 ? 20.559 -1.195 -24.680 1.00 79.06 115 GLU A N 1
ATOM 878 C CA . GLU A 1 115 ? 21.811 -1.681 -25.274 1.00 79.06 115 GLU A CA 1
ATOM 879 C C . GLU A 1 115 ? 22.995 -1.762 -24.291 1.00 79.06 115 GLU A C 1
ATOM 881 O O . GLU A 1 115 ? 24.037 -2.319 -24.646 1.00 79.06 115 GLU A O 1
ATOM 886 N N . THR A 1 116 ? 22.853 -1.205 -23.081 1.00 58.06 116 THR A N 1
ATOM 887 C CA . THR A 1 116 ? 23.915 -1.138 -22.056 1.00 58.06 116 THR A CA 1
ATOM 888 C C . THR A 1 116 ? 23.772 -2.244 -21.017 1.00 58.06 116 THR A C 1
ATOM 890 O O . THR A 1 116 ? 24.807 -2.856 -20.664 1.00 58.06 116 THR A O 1
#